Protein AF-A0AAU8DEU5-F1 (afdb_monomer_lite)

Organism: NCBI:txid3228852

Foldseek 3Di:
DDPLLLVLQQVQLVDPFDFQDDDVNLVSLCVCVVVVQFVDSGTRHNVGGDPVVLQVQLVPDDCWDDDPQFTDGSSHGDDGHDPPCVVVVVCVVVVD

Radius of gyration: 13.79 Å; chains: 1; bounding box: 27×24×37 Å

Structure (mmCIF, N/CA/C/O backbone):
data_AF-A0AAU8DEU5-F1
#
_entry.id   AF-A0AAU8DEU5-F1
#
loop_
_atom_site.group_PDB
_atom_site.id
_atom_site.type_symbol
_atom_site.label_atom_id
_atom_site.label_alt_id
_atom_site.label_comp_id
_atom_site.label_asym_id
_atom_site.label_entity_id
_atom_site.label_seq_id
_atom_site.pdbx_PDB_ins_code
_atom_site.Cartn_x
_atom_site.Cartn_y
_atom_site.Cartn_z
_atom_site.occupancy
_atom_site.B_iso_or_equiv
_atom_site.auth_seq_id
_atom_site.auth_comp_id
_atom_site.auth_asym_id
_atom_site.auth_atom_id
_atom_site.pdbx_PDB_model_num
ATOM 1 N N . MET A 1 1 ? 10.161 -5.202 3.951 1.00 93.44 1 MET A N 1
ATOM 2 C CA . MET A 1 1 ? 9.732 -4.100 3.052 1.00 93.44 1 MET A CA 1
ATOM 3 C C . MET A 1 1 ? 10.171 -2.774 3.666 1.00 93.44 1 MET A C 1
ATOM 5 O O . MET A 1 1 ? 10.184 -2.703 4.886 1.00 93.44 1 MET A O 1
ATOM 9 N N . THR A 1 2 ? 10.576 -1.756 2.894 1.00 95.50 2 THR A N 1
ATOM 10 C CA . THR A 1 2 ? 10.916 -0.439 3.485 1.00 95.50 2 THR A CA 1
ATOM 11 C C . THR A 1 2 ? 9.658 0.408 3.734 1.00 95.50 2 THR A C 1
ATOM 13 O O . THR A 1 2 ? 8.665 0.204 3.030 1.00 95.50 2 THR A O 1
ATOM 16 N N . PRO A 1 3 ? 9.683 1.386 4.664 1.00 94.69 3 PRO A N 1
ATOM 17 C CA . PRO A 1 3 ? 8.541 2.275 4.902 1.00 94.69 3 PRO A CA 1
ATOM 18 C C . PRO A 1 3 ? 8.043 2.968 3.628 1.00 94.69 3 PRO A C 1
ATOM 20 O O . PRO A 1 3 ? 6.858 2.908 3.326 1.00 94.69 3 PRO A O 1
ATOM 23 N N . THR A 1 4 ? 8.952 3.504 2.807 1.00 94.94 4 THR A N 1
ATOM 24 C CA . THR A 1 4 ? 8.604 4.141 1.523 1.00 94.94 4 THR A CA 1
ATOM 25 C C . THR A 1 4 ? 7.960 3.166 0.534 1.00 94.94 4 THR A C 1
ATOM 27 O O . THR A 1 4 ? 7.044 3.539 -0.187 1.00 94.94 4 THR A O 1
ATOM 30 N N . GLN A 1 5 ? 8.403 1.903 0.485 1.00 95.94 5 GLN A N 1
ATOM 31 C CA . GLN A 1 5 ? 7.778 0.893 -0.383 1.00 95.94 5 GLN A CA 1
ATOM 32 C C . GLN A 1 5 ? 6.349 0.584 0.063 1.00 95.94 5 GLN A C 1
ATOM 34 O O . GLN A 1 5 ? 5.460 0.485 -0.779 1.00 95.94 5 GLN A O 1
ATOM 39 N N . LYS A 1 6 ? 6.132 0.453 1.378 1.00 95.94 6 LYS A N 1
ATOM 40 C CA . LYS A 1 6 ? 4.801 0.247 1.953 1.00 95.94 6 LYS A CA 1
ATOM 41 C C . LYS A 1 6 ? 3.891 1.430 1.645 1.00 95.94 6 LYS A C 1
ATOM 43 O O . LYS A 1 6 ? 2.810 1.233 1.106 1.00 95.94 6 LYS A O 1
ATOM 48 N N . GLU A 1 7 ? 4.360 2.642 1.915 1.00 94.25 7 GLU A N 1
ATOM 49 C CA . GLU A 1 7 ? 3.625 3.875 1.647 1.00 94.25 7 GLU A CA 1
ATOM 50 C C . GLU A 1 7 ? 3.202 3.977 0.176 1.00 94.25 7 GLU A C 1
ATOM 52 O O . GLU A 1 7 ? 2.024 4.181 -0.112 1.00 94.25 7 GLU A O 1
ATOM 57 N N . LEU A 1 8 ? 4.136 3.758 -0.758 1.00 94.94 8 LEU A N 1
ATOM 58 C CA . LEU A 1 8 ? 3.851 3.787 -2.192 1.00 94.94 8 LEU A CA 1
ATOM 59 C C . LEU A 1 8 ? 2.837 2.718 -2.605 1.00 94.94 8 LEU A C 1
ATOM 61 O O . LEU A 1 8 ? 1.945 3.008 -3.397 1.00 94.94 8 LEU A O 1
ATOM 65 N N . LEU A 1 9 ? 2.939 1.494 -2.078 1.00 95.56 9 LEU A N 1
ATOM 66 C CA . LEU A 1 9 ? 1.970 0.434 -2.370 1.00 95.56 9 LEU A CA 1
ATOM 67 C C . LEU A 1 9 ? 0.577 0.773 -1.823 1.00 95.56 9 LEU A C 1
ATOM 69 O O . LEU A 1 9 ? -0.404 0.639 -2.551 1.00 95.56 9 LEU A O 1
ATOM 73 N N . VAL A 1 10 ? 0.478 1.255 -0.581 1.00 95.38 10 VAL A N 1
ATOM 74 C CA . VAL A 1 10 ? -0.801 1.641 0.040 1.00 95.38 10 VAL A CA 1
ATOM 75 C C . VAL A 1 10 ? -1.445 2.802 -0.721 1.00 95.38 10 VAL A C 1
ATOM 77 O O . VAL A 1 10 ? -2.604 2.701 -1.127 1.00 95.38 10 VAL A O 1
ATOM 80 N N . LYS A 1 11 ? -0.690 3.877 -0.986 1.00 93.44 11 LYS A N 1
ATOM 81 C CA . LYS A 1 11 ? -1.168 5.030 -1.767 1.00 93.44 11 LYS A CA 1
ATOM 82 C C . LYS A 1 11 ? -1.529 4.630 -3.197 1.00 93.44 11 LYS A C 1
ATOM 84 O O . LYS A 1 11 ? -2.564 5.049 -3.712 1.00 93.44 11 LYS A O 1
ATOM 89 N N . GLY A 1 12 ? -0.731 3.761 -3.813 1.00 93.94 12 GLY A N 1
ATOM 90 C CA . GLY A 1 12 ? -0.985 3.246 -5.152 1.00 93.94 12 GLY A CA 1
ATOM 91 C C . GLY A 1 12 ? -2.281 2.439 -5.249 1.00 93.94 12 GLY A C 1
ATOM 92 O O . GLY A 1 12 ? -2.975 2.547 -6.247 1.00 93.94 12 GLY A O 1
ATOM 93 N N . LEU A 1 13 ? -2.679 1.685 -4.218 1.00 94.62 13 LEU A N 1
ATOM 94 C CA . LEU A 1 13 ? -3.965 0.966 -4.221 1.00 94.62 13 LEU A CA 1
ATOM 95 C C . LEU A 1 13 ? -5.184 1.909 -4.199 1.00 94.62 13 LEU A C 1
ATOM 97 O O . LEU A 1 13 ? -6.254 1.556 -4.714 1.00 94.62 13 LEU A O 1
ATOM 101 N N . LEU A 1 14 ? -5.025 3.103 -3.623 1.00 91.94 14 LEU A N 1
ATOM 102 C CA . LEU A 1 14 ? -6.075 4.118 -3.530 1.00 91.94 14 LEU A CA 1
ATOM 103 C C . LEU A 1 14 ? -6.217 4.966 -4.792 1.00 91.94 14 LEU A C 1
ATOM 105 O O . LEU A 1 14 ? -7.312 5.467 -5.044 1.00 91.94 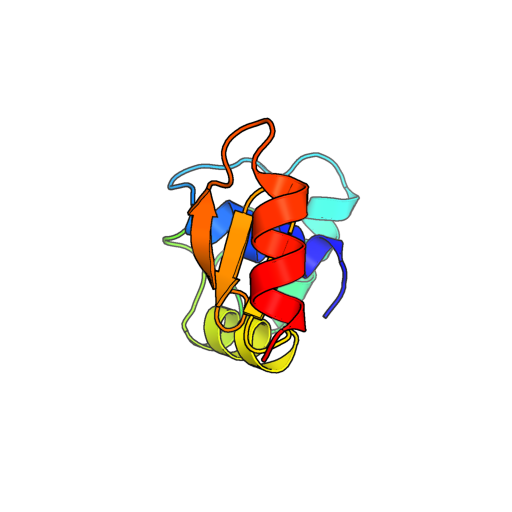14 LEU A O 1
ATOM 109 N N . SER A 1 15 ? -5.145 5.125 -5.568 1.00 88.12 15 SER A N 1
ATOM 110 C CA . SER A 1 15 ? -5.117 6.050 -6.697 1.00 88.12 15 SER A CA 1
ATOM 111 C C . SER A 1 15 ? -4.936 5.350 -8.040 1.00 88.12 15 SER A C 1
ATOM 113 O O . SER A 1 15 ? -4.128 4.432 -8.193 1.00 88.12 15 SER A O 1
ATOM 115 N N . ASP A 1 16 ? -5.643 5.853 -9.048 1.00 83.50 16 ASP A N 1
ATOM 116 C CA . ASP A 1 16 ? -5.398 5.501 -10.447 1.00 83.50 16 ASP A CA 1
ATOM 117 C C . ASP A 1 16 ? -4.218 6.303 -11.029 1.00 83.50 16 ASP A C 1
ATOM 119 O O . ASP A 1 16 ? -3.639 5.916 -12.044 1.00 83.50 16 ASP A O 1
ATOM 123 N N . TRP A 1 17 ? -3.811 7.389 -10.357 1.00 73.38 17 TRP A N 1
ATOM 124 C CA . TRP A 1 17 ? -2.677 8.216 -10.752 1.00 73.38 17 TRP A CA 1
ATOM 125 C C . TRP A 1 17 ? -2.014 8.890 -9.543 1.00 73.38 17 TRP A C 1
ATOM 127 O O . TRP A 1 17 ? -2.610 9.730 -8.868 1.00 73.38 17 TRP A O 1
ATOM 137 N N . ALA A 1 18 ? -0.769 8.517 -9.259 1.00 70.06 18 ALA A N 1
ATOM 138 C CA . ALA A 1 18 ? 0.073 9.182 -8.270 1.00 70.06 18 ALA A CA 1
ATOM 139 C C . ALA A 1 18 ? 1.499 9.293 -8.839 1.00 70.06 18 ALA A C 1
ATOM 141 O O . ALA A 1 18 ? 2.128 8.259 -9.097 1.00 70.06 18 ALA A O 1
ATOM 142 N N . PRO A 1 19 ? 2.003 10.510 -9.112 1.00 77.00 19 PRO A N 1
ATOM 143 C CA . PRO A 1 19 ? 3.387 10.691 -9.526 1.00 77.00 19 PRO A CA 1
ATOM 144 C C . PRO A 1 19 ? 4.336 10.409 -8.353 1.00 77.00 19 PRO A C 1
ATOM 146 O O . PRO A 1 19 ? 3.989 10.622 -7.195 1.00 77.00 19 PRO A O 1
ATOM 149 N N . LEU A 1 20 ? 5.544 9.931 -8.661 1.00 89.50 20 LEU A N 1
ATOM 150 C CA . LEU A 1 20 ? 6.589 9.740 -7.655 1.00 89.50 20 LEU A CA 1
ATOM 151 C C . LEU A 1 20 ? 7.247 11.085 -7.325 1.00 89.50 20 LEU A C 1
ATOM 153 O O . LEU A 1 20 ? 7.713 11.805 -8.212 1.00 89.50 20 LEU A O 1
ATOM 157 N N . GLU A 1 21 ? 7.324 11.395 -6.039 1.00 87.62 21 GLU A N 1
ATOM 158 C CA . GLU A 1 21 ? 7.876 12.630 -5.500 1.00 87.62 21 GLU A CA 1
ATOM 159 C C . GLU A 1 21 ? 9.327 12.398 -5.050 1.00 87.62 21 GLU A C 1
ATOM 161 O O . GLU A 1 21 ? 9.613 11.810 -4.005 1.00 87.62 21 GLU A O 1
ATOM 166 N N . GLY A 1 22 ? 10.275 12.859 -5.866 1.00 89.56 22 GLY A N 1
ATOM 167 C CA . GLY A 1 22 ? 11.695 12.890 -5.515 1.00 89.56 22 GLY A CA 1
ATOM 168 C C . GLY A 1 22 ? 12.451 11.560 -5.643 1.00 89.56 22 GLY A C 1
ATOM 169 O O . GLY A 1 22 ? 11.894 10.475 -5.818 1.00 89.56 22 GLY A O 1
ATOM 170 N N . SER A 1 23 ? 13.783 11.653 -5.572 1.00 88.44 23 SER A N 1
ATOM 171 C CA . SER A 1 23 ? 14.718 10.555 -5.876 1.00 88.44 23 SER A CA 1
ATOM 172 C C . SER A 1 23 ? 14.530 9.308 -5.004 1.00 88.44 23 SER A C 1
ATOM 174 O O . SER A 1 23 ? 14.732 8.192 -5.485 1.00 88.44 23 SER A O 1
ATOM 176 N N . GLY A 1 24 ? 14.096 9.471 -3.750 1.00 91.44 24 GLY A N 1
ATOM 177 C CA . GLY A 1 24 ? 13.824 8.360 -2.835 1.00 91.44 24 GLY A CA 1
ATOM 178 C C . GLY A 1 24 ? 12.664 7.472 -3.296 1.00 91.44 24 GLY A C 1
ATOM 179 O O . GLY A 1 24 ? 12.786 6.245 -3.287 1.00 91.44 24 GLY A O 1
ATOM 180 N N . GLN A 1 25 ? 11.567 8.071 -3.771 1.00 94.38 25 GLN A N 1
ATOM 181 C CA . GLN A 1 25 ? 10.421 7.318 -4.286 1.00 94.38 25 GLN A CA 1
ATOM 182 C C . GLN A 1 25 ? 10.751 6.624 -5.612 1.00 94.38 25 GLN A C 1
ATOM 184 O O . GLN A 1 25 ? 10.367 5.472 -5.811 1.00 94.38 25 GLN A O 1
ATOM 189 N N . TYR A 1 26 ? 11.551 7.259 -6.475 1.00 94.00 26 TYR A N 1
ATOM 190 C CA . TYR A 1 26 ? 12.066 6.619 -7.690 1.00 94.00 26 TYR A CA 1
ATOM 191 C C . TYR A 1 26 ? 12.943 5.399 -7.386 1.00 94.00 26 TYR A C 1
ATOM 193 O O . TYR A 1 26 ? 12.773 4.343 -7.997 1.00 94.00 26 TYR A O 1
ATOM 201 N N . ALA A 1 27 ? 13.852 5.503 -6.413 1.00 94.75 27 ALA A N 1
ATOM 202 C CA . ALA A 1 27 ? 14.677 4.372 -5.993 1.00 94.75 27 ALA A CA 1
ATOM 203 C C . ALA A 1 27 ? 13.823 3.227 -5.416 1.00 94.75 27 ALA A C 1
ATOM 205 O O . ALA A 1 27 ? 14.055 2.053 -5.730 1.00 94.75 27 ALA A O 1
ATOM 206 N N . ALA A 1 28 ? 12.801 3.560 -4.621 1.00 95.75 28 ALA A N 1
ATOM 207 C CA . ALA A 1 28 ? 11.856 2.588 -4.084 1.00 95.75 28 ALA A CA 1
ATOM 208 C C . ALA A 1 28 ? 11.061 1.889 -5.199 1.00 95.75 28 ALA A C 1
ATOM 210 O O . ALA A 1 28 ? 11.053 0.658 -5.233 1.00 95.75 28 ALA A O 1
ATOM 211 N N . ALA A 1 29 ? 10.480 2.637 -6.142 1.00 95.62 29 ALA A N 1
ATOM 212 C CA . ALA A 1 29 ? 9.730 2.091 -7.272 1.00 95.62 29 ALA A CA 1
ATOM 213 C C . ALA A 1 29 ? 10.603 1.196 -8.164 1.00 95.62 29 ALA A C 1
ATOM 215 O O . ALA A 1 29 ? 10.212 0.077 -8.501 1.00 95.62 29 ALA A O 1
ATOM 216 N N . ARG A 1 30 ? 11.843 1.605 -8.455 1.00 95.50 30 ARG A N 1
ATOM 217 C CA . ARG A 1 30 ? 12.800 0.767 -9.192 1.00 95.50 30 ARG A CA 1
ATOM 218 C C . ARG A 1 30 ? 13.091 -0.547 -8.460 1.00 95.50 30 ARG A C 1
ATOM 220 O O . ARG A 1 30 ? 13.080 -1.608 -9.080 1.00 95.50 30 ARG A O 1
ATOM 227 N N . SER A 1 31 ? 13.297 -0.496 -7.141 1.00 96.56 31 SER A N 1
ATOM 228 C CA . SER A 1 31 ? 13.478 -1.698 -6.313 1.00 96.56 31 SER A CA 1
ATOM 229 C C . SER A 1 31 ? 12.232 -2.591 -6.302 1.00 96.56 31 SER A C 1
ATOM 231 O O . SER A 1 31 ? 12.355 -3.812 -6.357 1.00 96.56 31 SER A O 1
ATOM 233 N N . MET A 1 32 ? 11.034 -2.005 -6.246 1.00 97.38 32 MET A N 1
ATOM 234 C CA . MET A 1 32 ? 9.760 -2.732 -6.288 1.00 97.38 32 MET A CA 1
ATOM 235 C C . MET A 1 32 ? 9.545 -3.422 -7.636 1.00 97.38 32 MET A C 1
ATOM 237 O O . MET A 1 32 ? 9.121 -4.574 -7.673 1.00 97.38 32 MET A O 1
ATOM 241 N N . SER A 1 33 ? 9.881 -2.748 -8.735 1.00 96.75 33 SER A N 1
ATOM 242 C CA . SER A 1 33 ? 9.782 -3.319 -10.077 1.00 96.75 33 SER A CA 1
ATOM 243 C C . SER A 1 33 ? 10.766 -4.471 -10.275 1.00 96.75 33 SER A C 1
ATOM 245 O O . SER A 1 33 ? 10.374 -5.518 -10.778 1.00 96.75 33 SER A O 1
ATOM 247 N N . ALA A 1 34 ? 12.004 -4.344 -9.781 1.00 96.88 34 ALA A N 1
ATOM 248 C CA . ALA A 1 34 ? 12.982 -5.436 -9.802 1.00 96.88 34 ALA A CA 1
ATOM 249 C C . ALA A 1 34 ? 12.519 -6.680 -9.014 1.00 96.88 34 ALA A C 1
ATOM 251 O O . ALA A 1 34 ? 12.910 -7.796 -9.341 1.00 96.88 34 ALA A O 1
ATOM 252 N N . LYS A 1 35 ? 11.665 -6.500 -7.997 1.00 96.62 35 LYS A N 1
ATOM 253 C CA . LYS A 1 35 ? 11.037 -7.586 -7.222 1.00 96.62 35 LYS A CA 1
ATOM 254 C C . LYS A 1 35 ? 9.734 -8.109 -7.842 1.00 96.62 35 LYS A C 1
ATOM 256 O O . LYS A 1 35 ? 9.105 -8.993 -7.269 1.00 96.62 35 LYS A O 1
ATOM 261 N N . GLY A 1 36 ? 9.287 -7.538 -8.960 1.00 97.50 36 GLY A N 1
ATOM 262 C CA . GLY A 1 36 ? 8.020 -7.888 -9.605 1.00 97.50 36 GLY A CA 1
ATOM 263 C C . GLY A 1 36 ? 6.770 -7.417 -8.855 1.00 97.50 36 GLY A C 1
ATOM 264 O O . GLY A 1 36 ? 5.670 -7.857 -9.180 1.00 97.50 36 GLY A O 1
ATOM 265 N N . TRP A 1 37 ? 6.899 -6.531 -7.862 1.00 97.44 37 TRP A N 1
ATOM 266 C CA . TRP A 1 37 ? 5.762 -6.002 -7.090 1.00 97.44 37 TRP A CA 1
ATOM 267 C C . TRP A 1 37 ? 4.953 -4.962 -7.867 1.00 97.44 37 TRP A C 1
ATOM 269 O O . TRP A 1 37 ? 3.764 -4.772 -7.613 1.00 97.44 37 TRP A O 1
ATOM 279 N N . ILE A 1 38 ? 5.603 -4.302 -8.826 1.00 96.69 38 ILE A N 1
ATOM 280 C CA . ILE A 1 38 ? 4.981 -3.397 -9.791 1.00 96.69 38 ILE A CA 1
ATOM 281 C C . ILE A 1 38 ? 5.497 -3.707 -11.200 1.00 96.69 38 ILE A C 1
ATOM 283 O O . ILE A 1 38 ? 6.645 -4.123 -11.367 1.00 96.69 38 ILE A O 1
ATOM 287 N N . ASN A 1 39 ? 4.669 -3.481 -12.218 1.00 95.38 39 ASN A N 1
ATOM 288 C CA . ASN A 1 39 ? 5.013 -3.720 -13.626 1.00 95.38 39 ASN A CA 1
ATOM 289 C C . ASN A 1 39 ? 5.609 -2.488 -14.345 1.00 95.38 39 ASN A C 1
ATOM 291 O O . ASN A 1 39 ? 6.030 -2.598 -15.494 1.00 95.38 39 ASN A O 1
ATOM 295 N N . GLN A 1 40 ? 5.692 -1.332 -13.675 1.00 91.00 40 GLN A N 1
ATOM 296 C CA . GLN A 1 40 ? 6.309 -0.105 -14.190 1.00 91.00 40 GLN A CA 1
ATOM 297 C C . GLN A 1 40 ? 7.318 0.461 -13.190 1.00 91.00 40 GLN A C 1
ATOM 299 O O . GLN A 1 40 ? 7.054 0.502 -11.998 1.00 91.00 40 GLN A O 1
ATOM 304 N N . GLN A 1 41 ? 8.469 0.938 -13.666 1.00 88.38 41 GLN A N 1
ATOM 305 C CA . GLN A 1 41 ? 9.557 1.429 -12.799 1.00 88.38 41 GLN A CA 1
ATOM 306 C C . GLN A 1 41 ? 9.374 2.878 -12.323 1.00 88.38 41 GLN A C 1
ATOM 308 O O . GLN A 1 41 ? 10.046 3.302 -11.387 1.00 88.38 41 GLN A O 1
ATOM 313 N N . TRP A 1 42 ? 8.473 3.626 -12.964 1.00 87.62 42 TRP A N 1
ATOM 314 C CA . TRP A 1 42 ? 8.326 5.079 -12.804 1.00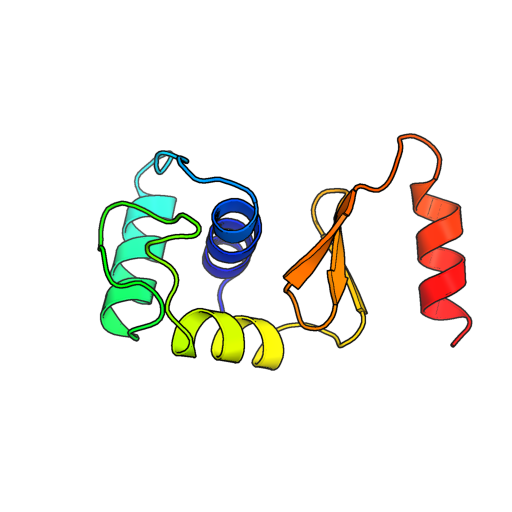 87.62 42 TRP A CA 1
ATOM 315 C C . TRP A 1 42 ? 6.925 5.497 -12.342 1.00 87.62 42 TRP A C 1
ATOM 317 O O . TRP A 1 42 ? 6.625 6.685 -12.279 1.00 87.62 42 TRP A O 1
ATOM 327 N N . SER A 1 43 ? 6.053 4.531 -12.040 1.00 90.25 43 SER A N 1
ATOM 328 C CA . SER A 1 43 ? 4.691 4.791 -11.581 1.00 90.25 43 SER A CA 1
ATOM 329 C C . SER A 1 43 ? 4.209 3.690 -10.645 1.00 90.25 43 SER A C 1
ATOM 331 O O . SER A 1 43 ? 4.338 2.499 -10.941 1.00 90.25 43 SER A O 1
ATOM 333 N N . VAL A 1 44 ? 3.616 4.098 -9.525 1.00 94.00 44 VAL A N 1
ATOM 334 C CA . VAL A 1 44 ? 2.960 3.201 -8.573 1.00 94.00 44 VAL A CA 1
ATOM 335 C C . VAL A 1 44 ? 1.501 3.626 -8.457 1.00 94.00 44 VAL A C 1
ATOM 337 O O . VAL A 1 44 ? 1.192 4.684 -7.922 1.00 94.00 44 VAL A O 1
ATOM 340 N N . ASN A 1 45 ? 0.604 2.811 -9.000 1.00 94.94 45 ASN A N 1
ATOM 341 C CA . ASN A 1 45 ? -0.839 3.024 -8.972 1.00 94.94 45 ASN A CA 1
ATOM 342 C C . ASN A 1 45 ? -1.559 1.669 -9.012 1.00 94.94 45 ASN A C 1
ATOM 344 O O . ASN A 1 45 ? -0.925 0.617 -9.156 1.00 94.94 45 ASN A O 1
ATOM 348 N N . ARG A 1 46 ? -2.889 1.680 -8.916 1.00 93.50 46 ARG A N 1
ATOM 349 C CA . ARG A 1 46 ? -3.697 0.457 -8.837 1.00 93.50 46 ARG A CA 1
ATOM 350 C C . ARG A 1 46 ? -3.460 -0.500 -10.007 1.00 93.50 46 ARG A C 1
ATOM 352 O O . ARG A 1 46 ? -3.521 -1.714 -9.819 1.00 93.50 46 ARG A O 1
ATOM 359 N N . ASN A 1 47 ? -3.166 0.041 -11.185 1.00 93.44 47 ASN A N 1
ATOM 360 C CA . ASN A 1 47 ? -2.966 -0.719 -12.415 1.00 93.44 47 ASN A CA 1
ATOM 361 C C . ASN A 1 47 ? -1.530 -1.237 -12.566 1.00 93.44 47 ASN A C 1
ATOM 363 O O . ASN A 1 47 ? -1.297 -2.183 -13.320 1.00 93.44 47 ASN A O 1
ATOM 367 N N . THR A 1 48 ? -0.564 -0.640 -11.860 1.00 94.88 48 THR A N 1
ATOM 368 C CA . THR A 1 48 ? 0.832 -1.087 -11.917 1.00 94.88 48 THR A CA 1
ATOM 369 C C . THR A 1 48 ? 1.191 -2.085 -10.827 1.00 94.88 48 THR A C 1
ATOM 371 O O . THR A 1 48 ? 2.115 -2.875 -11.020 1.00 94.88 48 THR A O 1
ATOM 374 N N . ILE A 1 49 ? 0.458 -2.100 -9.709 1.00 96.12 49 ILE A N 1
ATOM 375 C CA . ILE A 1 49 ? 0.668 -3.039 -8.600 1.00 96.12 49 ILE A CA 1
ATOM 376 C C . ILE A 1 49 ? 0.222 -4.449 -8.998 1.00 96.12 49 ILE A C 1
ATOM 378 O O . ILE A 1 49 ? -0.952 -4.710 -9.268 1.00 96.12 49 ILE A O 1
ATOM 382 N N . THR A 1 50 ? 1.169 -5.383 -8.982 1.00 97.25 50 THR A N 1
ATOM 383 C CA . THR A 1 50 ? 0.930 -6.789 -9.321 1.00 97.25 50 THR A CA 1
ATOM 384 C C . THR A 1 50 ? 0.337 -7.552 -8.135 1.00 97.25 50 THR A C 1
ATOM 386 O O . THR A 1 50 ? 0.311 -7.068 -7.000 1.00 97.25 50 THR A O 1
ATOM 389 N N . GLN A 1 51 ? -0.098 -8.793 -8.372 1.00 97.31 51 GLN A N 1
ATOM 390 C CA . GLN A 1 51 ? -0.509 -9.676 -7.281 1.00 97.31 51 GLN A CA 1
ATOM 391 C C . GLN A 1 51 ? 0.641 -9.933 -6.294 1.00 97.31 51 GLN A C 1
ATOM 393 O O . GLN A 1 51 ? 0.442 -9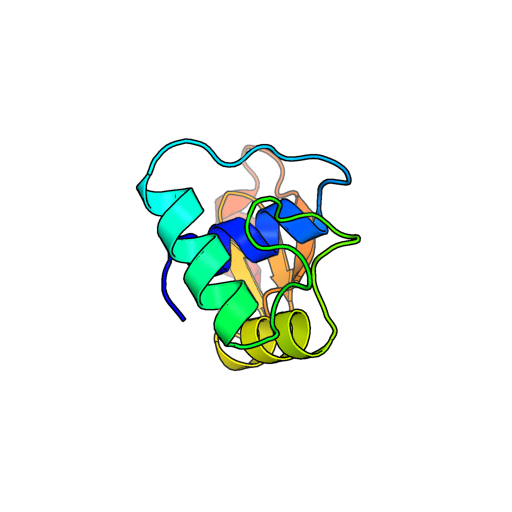.795 -5.093 1.00 97.31 51 GLN A O 1
ATOM 398 N N . ALA A 1 52 ? 1.864 -10.148 -6.791 1.00 97.75 52 ALA A N 1
ATOM 399 C CA . ALA A 1 52 ? 3.048 -10.305 -5.948 1.00 97.75 52 ALA A CA 1
ATOM 400 C C . ALA A 1 52 ? 3.316 -9.073 -5.065 1.00 97.75 52 ALA A C 1
ATOM 402 O O . ALA A 1 52 ? 3.766 -9.216 -3.931 1.00 97.75 52 ALA A O 1
ATOM 403 N N . GLY A 1 53 ? 3.013 -7.862 -5.548 1.00 97.25 53 GLY A N 1
ATOM 404 C CA . GLY A 1 53 ? 3.094 -6.645 -4.736 1.00 97.25 53 GLY A CA 1
ATOM 405 C C . GLY A 1 53 ? 2.065 -6.613 -3.607 1.00 97.25 53 GLY A C 1
ATOM 406 O O . GLY A 1 53 ? 2.402 -6.245 -2.482 1.00 97.25 53 GLY A O 1
ATOM 407 N N . LYS A 1 54 ? 0.830 -7.055 -3.877 1.00 96.75 54 LYS A N 1
ATOM 408 C CA . LYS A 1 54 ? -0.228 -7.178 -2.859 1.00 96.75 54 LYS A CA 1
ATOM 409 C C . LYS A 1 54 ? 0.104 -8.249 -1.821 1.00 96.75 54 LYS A C 1
ATOM 411 O O . LYS A 1 54 ? -0.156 -8.038 -0.642 1.00 96.75 54 LYS A O 1
ATOM 416 N N . ASP A 1 55 ? 0.686 -9.365 -2.247 1.00 97.44 55 ASP A N 1
ATOM 417 C CA . ASP A 1 55 ? 1.069 -10.465 -1.358 1.00 97.44 55 ASP A CA 1
ATOM 418 C C . ASP A 1 55 ? 2.279 -10.080 -0.500 1.00 97.44 55 ASP A C 1
ATOM 420 O O . ASP A 1 55 ? 2.305 -10.338 0.702 1.00 97.44 55 ASP A O 1
ATOM 424 N N . ALA A 1 56 ? 3.254 -9.374 -1.082 1.00 97.25 56 ALA A N 1
ATOM 425 C CA . ALA A 1 56 ? 4.369 -8.811 -0.331 1.00 97.25 56 ALA A CA 1
ATOM 426 C C . ALA A 1 56 ? 3.893 -7.793 0.714 1.00 97.25 56 ALA A C 1
ATOM 428 O O . ALA A 1 56 ? 4.422 -7.774 1.825 1.00 97.25 56 ALA A O 1
ATOM 429 N N . LEU A 1 57 ? 2.903 -6.961 0.376 1.00 96.12 57 LEU A N 1
ATOM 430 C CA . LEU A 1 57 ? 2.305 -6.006 1.306 1.00 96.12 57 LEU A CA 1
ATOM 431 C C . LEU A 1 57 ? 1.614 -6.719 2.472 1.00 96.12 57 LEU A C 1
ATOM 433 O O . LEU A 1 57 ? 1.888 -6.367 3.616 1.00 96.12 57 LEU A O 1
ATOM 437 N N . ALA A 1 58 ? 0.821 -7.756 2.193 1.00 96.56 58 ALA A N 1
ATOM 438 C CA . ALA A 1 58 ? 0.174 -8.578 3.216 1.00 96.56 58 ALA A CA 1
ATOM 439 C C . ALA A 1 58 ? 1.187 -9.276 4.134 1.00 96.56 58 ALA A C 1
ATOM 441 O O . ALA A 1 58 ? 1.068 -9.203 5.349 1.00 96.56 58 ALA A O 1
ATOM 442 N N . LEU A 1 59 ? 2.244 -9.871 3.571 1.00 96.50 59 LEU A N 1
ATOM 443 C CA . LEU A 1 59 ? 3.291 -10.549 4.344 1.00 96.50 59 LEU A CA 1
ATOM 444 C C . LEU A 1 59 ? 4.079 -9.600 5.267 1.00 96.50 59 LEU A C 1
ATOM 446 O O . LEU A 1 59 ? 4.636 -10.033 6.270 1.00 96.50 59 LEU A O 1
ATOM 450 N N . ASN A 1 60 ? 4.181 -8.317 4.905 1.00 96.06 60 ASN A N 1
ATOM 451 C CA . ASN A 1 60 ? 4.962 -7.316 5.641 1.00 96.06 60 ASN A CA 1
ATOM 452 C C . ASN A 1 60 ? 4.085 -6.360 6.471 1.00 96.06 60 ASN A C 1
ATOM 454 O O . ASN A 1 60 ? 4.587 -5.332 6.933 1.00 96.06 60 ASN A O 1
ATOM 458 N N . SER A 1 61 ? 2.797 -6.662 6.637 1.00 94.38 61 SER A N 1
ATOM 459 C CA . SER A 1 61 ? 1.850 -5.829 7.379 1.00 94.38 61 SER A CA 1
ATOM 460 C C . SER A 1 61 ? 1.176 -6.648 8.480 1.00 94.38 61 SER A C 1
ATOM 462 O O . SER A 1 61 ? 0.924 -7.835 8.277 1.00 94.38 61 SER A O 1
ATOM 464 N N . PRO A 1 62 ? 0.869 -6.048 9.642 1.00 93.19 62 PRO A N 1
ATOM 465 C CA . PRO A 1 62 ? -0.033 -6.660 10.606 1.00 93.19 62 PRO A CA 1
ATOM 466 C C . PRO A 1 62 ? -1.391 -7.011 9.970 1.00 93.19 62 PRO A C 1
ATOM 468 O O . PRO A 1 62 ? -1.803 -6.349 9.008 1.00 93.19 62 PRO A O 1
ATOM 471 N N . PRO A 1 63 ? -2.124 -7.996 10.526 1.00 93.00 63 PRO A N 1
ATOM 472 C CA . PRO A 1 63 ? -3.454 -8.354 10.032 1.00 93.00 63 PRO A CA 1
ATOM 473 C C . PRO A 1 63 ? -4.420 -7.167 9.997 1.00 93.00 63 PRO A C 1
ATOM 475 O O . PRO A 1 63 ? -5.199 -7.025 9.055 1.00 93.00 63 PRO A O 1
ATOM 478 N N . VAL A 1 64 ? -4.346 -6.291 11.003 1.00 94.81 64 VAL A N 1
ATOM 479 C CA . VAL A 1 64 ? -5.083 -5.026 11.079 1.00 94.81 64 VAL A CA 1
ATOM 480 C C . VAL A 1 64 ? -4.145 -3.953 11.624 1.00 94.81 64 VAL A C 1
ATOM 482 O O . VAL A 1 64 ? -3.456 -4.183 12.615 1.00 94.81 64 VAL A O 1
ATOM 485 N N . GLU A 1 65 ? -4.100 -2.789 10.981 1.00 94.31 65 GLU A N 1
ATOM 486 C CA . GLU A 1 65 ? -3.297 -1.651 11.440 1.00 94.31 65 GLU A CA 1
ATOM 487 C C . GLU A 1 65 ? -3.881 -0.315 10.976 1.00 94.31 65 GLU A C 1
ATOM 489 O O . GLU A 1 65 ? -4.670 -0.250 10.029 1.00 94.31 65 GLU A O 1
ATOM 494 N N . ILE A 1 66 ? -3.429 0.763 11.614 1.00 93.81 66 ILE A N 1
ATOM 495 C CA . ILE A 1 66 ? -3.674 2.131 11.167 1.00 93.81 66 ILE A CA 1
ATOM 496 C C . ILE A 1 66 ? -2.408 2.660 10.499 1.00 93.81 66 ILE A C 1
ATOM 498 O O . ILE A 1 66 ? -1.323 2.610 11.075 1.00 93.81 66 ILE A O 1
ATOM 502 N N . PHE A 1 67 ? -2.545 3.196 9.290 1.00 93.62 67 PHE A N 1
ATOM 503 C CA . PHE A 1 67 ? -1.438 3.765 8.530 1.00 93.62 67 PHE A CA 1
ATOM 504 C C . PHE A 1 67 ? -1.893 5.028 7.802 1.00 93.62 67 PHE A C 1
ATOM 506 O O . PHE A 1 67 ? -2.798 4.963 6.977 1.00 93.62 67 PHE A O 1
ATOM 513 N N . ASP A 1 68 ? -1.273 6.172 8.098 1.00 90.62 68 ASP A N 1
ATOM 514 C CA . ASP A 1 68 ? -1.560 7.461 7.438 1.00 90.62 68 ASP A CA 1
ATOM 515 C C . ASP A 1 68 ? -3.068 7.818 7.404 1.00 90.62 68 ASP A C 1
ATOM 517 O O . ASP A 1 68 ? -3.633 8.195 6.379 1.00 90.62 68 ASP A O 1
ATOM 521 N N . GLY A 1 69 ? -3.768 7.610 8.528 1.00 92.69 69 GLY A N 1
ATOM 522 C CA . GLY A 1 69 ? -5.214 7.855 8.636 1.00 92.69 69 GLY A CA 1
ATOM 523 C C . GLY A 1 69 ? -6.097 6.844 7.889 1.00 92.69 69 GLY A C 1
ATOM 524 O O . GLY A 1 69 ? -7.291 7.084 7.697 1.00 92.69 69 GLY A O 1
ATOM 525 N N . LEU A 1 70 ? -5.538 5.712 7.463 1.00 94.56 70 LEU A N 1
ATOM 526 C CA . LEU A 1 70 ? -6.254 4.608 6.833 1.00 94.56 70 LEU A CA 1
ATOM 527 C C . LEU A 1 70 ? -6.294 3.411 7.775 1.00 94.56 70 LEU A C 1
ATOM 529 O O . LEU A 1 70 ? -5.293 3.075 8.403 1.00 94.56 70 LEU A O 1
ATOM 533 N N . LEU A 1 71 ? -7.436 2.733 7.809 1.00 95.31 71 LEU A N 1
ATOM 534 C CA . LEU A 1 71 ? -7.526 1.389 8.354 1.00 95.31 71 LEU A CA 1
ATOM 535 C C . LEU A 1 71 ? -7.085 0.412 7.266 1.00 95.31 71 LEU A C 1
ATOM 537 O O . LEU A 1 71 ? -7.668 0.385 6.172 1.00 95.31 71 LEU A O 1
ATOM 541 N N . LEU A 1 72 ? -6.059 -0.376 7.567 1.00 95.75 72 LEU A N 1
ATOM 542 C CA . LEU A 1 72 ? -5.553 -1.416 6.689 1.00 95.75 72 LEU A CA 1
ATOM 543 C C . LEU A 1 72 ? -5.929 -2.797 7.230 1.00 95.75 72 LEU A C 1
ATOM 545 O O . LEU A 1 72 ? -5.871 -3.038 8.434 1.00 95.75 72 LEU A O 1
ATOM 549 N N . LYS A 1 73 ? -6.258 -3.713 6.317 1.00 95.00 73 LYS A N 1
ATOM 550 C CA . LYS A 1 73 ? -6.335 -5.153 6.582 1.00 95.00 73 LYS A CA 1
ATOM 551 C C . LYS A 1 73 ? -5.344 -5.873 5.683 1.00 95.00 73 LYS A C 1
ATOM 553 O O . LYS A 1 73 ? -5.407 -5.70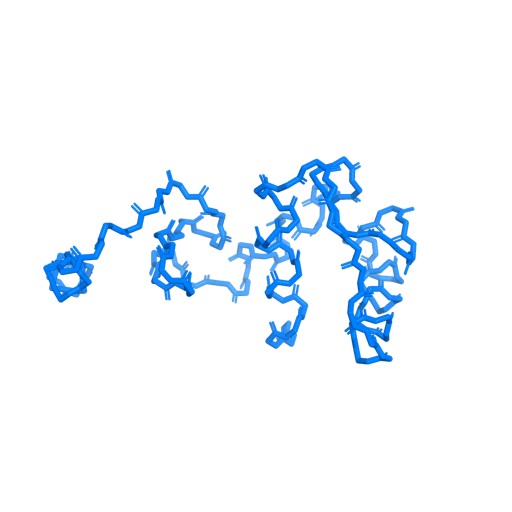5 4.464 1.00 95.00 73 LYS A O 1
ATOM 558 N N . ASP A 1 74 ? -4.421 -6.624 6.276 1.00 94.56 74 ASP A N 1
ATOM 559 C CA . ASP A 1 74 ? -3.305 -7.268 5.571 1.00 94.56 74 ASP A CA 1
ATOM 560 C C . ASP A 1 74 ? -2.570 -6.265 4.650 1.00 94.56 74 ASP A C 1
ATOM 562 O O . ASP A 1 74 ? -2.318 -6.510 3.466 1.00 94.56 74 ASP A O 1
ATOM 566 N N . GLY A 1 75 ? -2.334 -5.055 5.171 1.00 93.12 75 GLY A N 1
ATOM 567 C CA . GLY A 1 75 ? -1.706 -3.937 4.462 1.00 93.12 75 GLY A CA 1
ATOM 568 C C . GLY A 1 75 ? -2.545 -3.280 3.355 1.00 93.12 75 GLY A C 1
ATOM 569 O O . GLY A 1 75 ? -2.099 -2.306 2.751 1.00 93.12 75 GLY A O 1
ATOM 570 N N . ARG A 1 76 ? -3.763 -3.757 3.066 1.00 93.88 76 ARG A N 1
ATOM 571 C CA . ARG A 1 76 ? -4.652 -3.161 2.055 1.00 93.88 76 ARG A CA 1
ATOM 572 C C . ARG A 1 76 ? -5.588 -2.134 2.688 1.00 93.88 76 ARG A C 1
ATOM 574 O O . ARG A 1 76 ? -6.205 -2.446 3.705 1.00 93.88 76 ARG A O 1
ATOM 581 N N . PRO A 1 77 ? -5.763 -0.948 2.084 1.00 94.56 77 PRO A N 1
ATOM 582 C CA . PRO A 1 77 ? -6.670 0.055 2.618 1.00 94.56 77 PRO A CA 1
ATOM 583 C C . PRO A 1 77 ? -8.123 -0.392 2.457 1.00 94.56 77 PRO A C 1
ATOM 585 O O . PRO A 1 77 ? -8.564 -0.682 1.344 1.00 94.56 77 PRO A O 1
ATOM 588 N N . ILE A 1 78 ? -8.859 -0.438 3.571 1.00 94.44 78 ILE A N 1
ATOM 589 C CA . ILE A 1 78 ? -10.283 -0.812 3.592 1.00 94.44 78 ILE A CA 1
ATOM 590 C C . ILE A 1 78 ? -11.197 0.357 3.967 1.00 94.44 78 ILE A C 1
ATOM 592 O O . ILE A 1 78 ? -12.350 0.388 3.548 1.00 94.44 78 ILE A O 1
ATOM 596 N N . ALA A 1 79 ? -10.692 1.324 4.734 1.00 92.81 79 ALA A N 1
ATOM 597 C CA . ALA A 1 79 ? -11.448 2.499 5.142 1.00 92.81 79 ALA A CA 1
ATOM 598 C C . ALA A 1 79 ? -10.519 3.679 5.431 1.00 92.81 79 ALA A C 1
ATOM 600 O O . ALA A 1 79 ? -9.359 3.509 5.809 1.00 92.81 79 ALA A O 1
ATOM 601 N N . ARG A 1 80 ? -11.058 4.889 5.285 1.00 93.75 80 ARG A N 1
ATOM 602 C CA . ARG A 1 80 ? -10.442 6.111 5.802 1.00 93.75 80 ARG A CA 1
ATOM 603 C C . ARG A 1 80 ? -10.964 6.365 7.210 1.00 93.75 80 ARG A C 1
ATOM 605 O O . ARG A 1 80 ? -12.169 6.291 7.435 1.00 93.75 80 ARG A O 1
ATOM 612 N N . ILE A 1 81 ? -10.070 6.699 8.127 1.00 92.50 81 ILE A N 1
ATOM 613 C CA . ILE A 1 81 ? -10.426 7.091 9.487 1.00 92.50 81 ILE A CA 1
ATOM 614 C C . ILE A 1 81 ? -10.827 8.563 9.460 1.00 92.50 81 ILE A C 1
ATOM 616 O O . ILE A 1 81 ? -10.108 9.412 8.930 1.00 92.50 81 ILE A O 1
ATOM 620 N N . LEU A 1 82 ? -12.006 8.866 9.999 1.00 91.38 82 LEU A N 1
ATOM 621 C CA . LEU A 1 82 ? -12.476 10.244 10.083 1.00 91.38 82 LEU A CA 1
ATOM 622 C C . LEU A 1 82 ? -11.678 11.018 11.148 1.00 91.38 82 LEU A C 1
ATOM 624 O O . LEU A 1 82 ? -11.279 10.436 12.162 1.00 91.38 82 LEU A O 1
ATOM 628 N N . PRO A 1 83 ? -11.472 12.335 10.967 1.00 89.44 83 PRO A N 1
ATOM 629 C CA . PRO A 1 83 ? -10.866 13.172 11.996 1.00 89.44 83 PRO A CA 1
ATOM 630 C C . PRO A 1 83 ? -11.580 13.009 13.346 1.00 89.44 83 PRO A C 1
ATOM 632 O O . PRO A 1 83 ? -12.807 12.997 13.408 1.00 89.44 83 PRO A O 1
ATOM 635 N N . GLY A 1 84 ? -10.811 12.855 14.425 1.00 90.25 84 GLY A N 1
ATOM 636 C CA . GLY A 1 84 ? -11.342 12.644 15.778 1.00 90.25 84 GLY A CA 1
ATOM 637 C C . GLY A 1 84 ? -11.755 11.203 16.112 1.00 90.25 84 GLY A C 1
ATOM 638 O O . GLY A 1 84 ? -12.042 10.929 17.270 1.00 90.25 84 GLY A O 1
ATOM 639 N N . GLN A 1 85 ? -11.742 10.272 15.151 1.00 91.19 85 GLN A N 1
ATOM 640 C CA . GLN A 1 85 ? -12.051 8.850 15.390 1.00 91.19 85 GLN A CA 1
ATOM 641 C C . GLN A 1 85 ? -10.799 7.979 15.593 1.00 91.19 85 GLN A C 1
ATOM 643 O O . GLN A 1 85 ? -10.933 6.784 15.832 1.00 91.19 85 GLN A O 1
ATOM 648 N N . LEU A 1 86 ? -9.588 8.548 15.503 1.00 89.69 86 LEU A N 1
ATOM 649 C CA . LEU A 1 86 ? -8.331 7.789 15.564 1.00 89.69 86 LEU A CA 1
ATOM 650 C C . LEU A 1 86 ? -8.224 6.949 16.843 1.00 89.69 86 LEU A C 1
ATOM 652 O O . LEU A 1 86 ? -8.062 5.738 16.758 1.00 89.69 86 LEU A O 1
ATOM 656 N N . HIS A 1 87 ? -8.401 7.586 18.000 1.00 89.25 87 HIS A N 1
ATOM 657 C CA . HIS A 1 87 ? -8.260 6.925 19.296 1.00 89.25 87 HIS A CA 1
ATOM 658 C C . HIS A 1 87 ? -9.267 5.782 19.486 1.00 89.25 87 HIS A C 1
ATOM 660 O O . HIS A 1 87 ? -8.900 4.695 19.914 1.00 89.25 87 HIS A O 1
ATOM 666 N N . LEU A 1 88 ? -10.523 5.995 19.076 1.00 89.81 88 LEU A N 1
ATOM 667 C CA . LEU A 1 88 ? -11.564 4.968 19.140 1.00 89.81 88 LEU A CA 1
ATOM 668 C C . LEU A 1 88 ? -11.203 3.743 18.285 1.00 89.81 88 LEU A C 1
ATOM 670 O O . LEU A 1 88 ? -11.400 2.606 18.702 1.00 89.81 88 LEU A O 1
ATOM 674 N N . VAL A 1 89 ? -10.676 3.963 17.077 1.00 89.69 89 VAL A N 1
ATOM 675 C CA . VAL A 1 89 ? -10.265 2.866 16.190 1.00 89.69 89 VAL A CA 1
ATOM 676 C C . VAL A 1 89 ? -9.048 2.132 16.760 1.00 89.69 89 VAL A C 1
ATOM 678 O O . VAL A 1 89 ? -9.002 0.907 16.686 1.00 89.69 89 VAL A O 1
ATOM 681 N N . GLU A 1 90 ? -8.093 2.844 17.366 1.00 89.38 90 GLU A N 1
ATOM 682 C CA . GLU A 1 90 ? -6.949 2.232 18.057 1.00 89.38 90 GLU A CA 1
ATOM 683 C C . GLU A 1 90 ? -7.399 1.328 19.211 1.00 89.38 90 GLU A C 1
ATOM 685 O O . GLU A 1 90 ? -6.931 0.194 19.318 1.00 89.38 90 GLU A O 1
ATOM 690 N N . GLU A 1 91 ? -8.337 1.788 20.043 1.00 90.31 91 GLU A N 1
ATOM 691 C CA . GLU A 1 91 ? -8.910 0.982 21.127 1.00 90.31 91 GLU A CA 1
ATOM 692 C C . G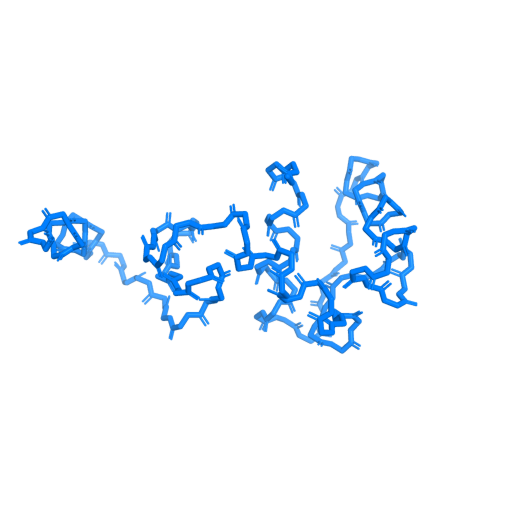LU A 1 91 ? -9.583 -0.290 20.597 1.00 90.31 91 GLU A C 1
ATOM 694 O O . GLU A 1 91 ? -9.342 -1.375 21.120 1.00 90.31 91 GLU A O 1
ATOM 699 N N . LEU A 1 92 ? -10.372 -0.189 19.522 1.00 87.31 92 LEU A N 1
ATOM 700 C CA . LEU A 1 92 ? -11.064 -1.337 18.922 1.00 87.31 92 LEU A CA 1
ATOM 701 C C . LEU A 1 92 ? -10.107 -2.384 18.334 1.00 87.31 92 LEU A C 1
ATOM 703 O O . LEU A 1 92 ? -10.412 -3.577 18.364 1.00 87.31 92 LEU A O 1
ATOM 707 N N . ILE A 1 93 ? -8.968 -1.954 17.787 1.00 87.44 93 ILE A N 1
ATOM 708 C CA . ILE A 1 93 ? -7.946 -2.867 17.259 1.00 87.44 93 ILE A CA 1
ATOM 709 C C . ILE A 1 93 ? -7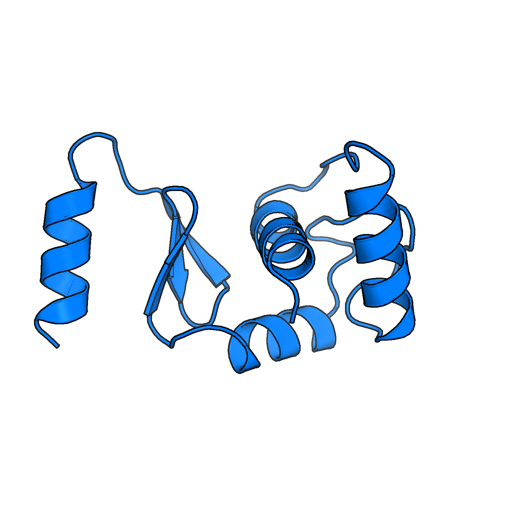.238 -3.594 18.405 1.00 87.44 93 ILE A C 1
ATOM 711 O O . ILE A 1 93 ? -7.019 -4.795 18.303 1.00 87.44 93 ILE A O 1
ATOM 715 N N . ASN A 1 94 ? -6.917 -2.884 19.489 1.00 84.00 94 ASN A N 1
ATOM 716 C CA . ASN A 1 94 ? -6.161 -3.428 20.622 1.00 84.00 94 ASN A CA 1
ATOM 717 C C . ASN A 1 94 ? -7.015 -4.219 21.627 1.00 84.00 94 ASN A C 1
ATOM 719 O O . ASN A 1 94 ? -6.467 -4.907 22.485 1.00 84.00 94 ASN A O 1
ATOM 723 N N . ALA A 1 95 ? -8.342 -4.096 21.563 1.00 77.88 95 ALA A N 1
ATOM 724 C CA . ALA A 1 95 ? -9.268 -4.840 22.415 1.00 77.88 95 ALA A CA 1
ATOM 725 C C . ALA A 1 95 ? -9.471 -6.309 21.981 1.00 77.88 95 ALA A C 1
ATOM 727 O O . ALA A 1 95 ? -10.152 -7.050 22.692 1.00 77.88 95 ALA A O 1
ATOM 728 N N . ASN A 1 96 ? -8.909 -6.717 20.835 1.00 57.41 96 ASN A N 1
ATOM 729 C CA . ASN A 1 96 ? -8.942 -8.085 20.298 1.00 57.41 96 ASN A CA 1
ATOM 730 C C . ASN A 1 96 ? -7.565 -8.749 20.374 1.00 57.41 96 ASN A C 1
ATOM 732 O O . ASN A 1 96 ? -7.542 -9.997 20.469 1.00 57.41 96 ASN A O 1
#

Secondary structure (DSSP, 8-state):
--HHHHHHHHHHHH-S-----HHHHHHHHHHHHHTTSBS-SS--STTTB-HHHHHHHHHTS-SEEEETTEEEETTEEEEEPPTT-HHHHHHHHHT-

pLDDT: mean 92.29, std 6.08, range [57.41, 97.75]

Sequence (96 aa):
MTPTQKELLVKGLLSDWAPLEGSGQYAAARSMSAKGWINQQWSVNRNTITQAGKDALALNSPPVEIFDGLLLKDGRPIARILPGQLHLVEELINAN